Protein AF-A0A2P7BDW2-F1 (afdb_monomer)

Solvent-accessible surface area (backbone atoms only — not comparable to full-atom values): 8119 Å² total; per-residue (Å²): 128,83,55,56,61,73,66,42,66,75,70,77,55,54,70,61,53,41,59,74,66,73,39,59,73,85,74,79,75,48,74,72,59,33,58,76,64,38,76,65,38,45,54,52,50,53,62,48,48,64,44,47,49,55,44,55,48,65,69,78,62,46,68,44,43,29,67,32,71,39,86,44,36,52,42,46,74,45,54,26,45,82,62,56,42,36,45,80,38,66,71,69,63,88,49,58,48,62,41,38,76,68,26,40,32,39,35,46,40,48,82,95,59,48,46,78,37,59,62,31,34,46,34,39,31,27,68,80,68,53,73,30,61,44,78,66,42,54,37,38,27,38,73,113

Radius of gyration: 21.06 Å; Cα contacts (8 Å, |Δi|>4): 284; chains: 1; bounding box: 48×26×61 Å

Secondary structure (DSSP, 8-state):
-PPBHHHHHTTT--HHHHHHTT-B--S---HHHHHTT-HHHHHHHHHHHHHHS-EEE-----EEETTSEEEEEE-EEESSSS--EEEEES---TTEEE-TTT-EEEEE--TT--EEEEEEEEEEE-TT--EEEPPPEEEEEE--

Sequence (144 aa):
MPQSNTVLKNVGGSISDLIKQGGDVAGSLSNAQLANYGPGAASDYIKQNGGRTLTISGTPITTGTESAAYTGFTATATGGVGTKVYALVGTWPAAITINTETGAVSGTFGAAVSGVYTGLSVKATDANGNVTQLASFTLTVADA

Mean predicted aligned error: 10.73 Å

Structure (mmCIF, N/CA/C/O backbone):
data_AF-A0A2P7BDW2-F1
#
_entry.id   AF-A0A2P7BDW2-F1
#
loop_
_atom_site.group_PDB
_atom_site.id
_atom_site.type_symbol
_atom_site.label_atom_id
_atom_site.label_alt_id
_atom_site.label_comp_id
_atom_site.label_asym_id
_atom_site.label_entity_id
_atom_site.label_seq_id
_atom_site.pdbx_PDB_ins_code
_atom_site.Cartn_x
_atom_site.Cartn_y
_atom_site.Cartn_z
_atom_site.occupancy
_atom_site.B_iso_or_equiv
_atom_site.auth_seq_id
_atom_site.auth_comp_id
_atom_site.auth_asym_id
_atom_site.auth_atom_id
_atom_site.pdbx_PDB_model_num
ATOM 1 N N . MET A 1 1 ? 10.224 10.961 -23.103 1.00 34.25 1 MET A N 1
ATOM 2 C CA . MET A 1 1 ? 9.406 9.774 -23.438 1.00 34.25 1 MET A CA 1
ATOM 3 C C . MET A 1 1 ? 10.335 8.569 -23.473 1.00 34.25 1 MET A C 1
ATOM 5 O O . MET A 1 1 ? 11.406 8.719 -24.057 1.00 34.25 1 MET A O 1
ATOM 9 N N . PRO A 1 2 ? 10.000 7.428 -22.849 1.00 45.38 2 PRO A N 1
ATOM 10 C CA . PRO A 1 2 ? 10.762 6.197 -23.053 1.00 45.38 2 PRO A CA 1
ATOM 11 C C . PRO A 1 2 ? 10.729 5.837 -24.546 1.00 45.38 2 PRO A C 1
ATOM 13 O O . PRO A 1 2 ? 9.667 5.836 -25.167 1.00 45.38 2 PRO A O 1
ATOM 16 N N . GLN A 1 3 ? 11.896 5.611 -25.148 1.00 45.47 3 GLN A N 1
ATOM 17 C CA . GLN A 1 3 ? 12.001 5.233 -26.559 1.00 45.47 3 GLN A CA 1
ATOM 18 C C . GLN A 1 3 ? 11.655 3.746 -26.706 1.00 45.47 3 GLN A C 1
ATOM 20 O O . GLN A 1 3 ? 12.203 2.910 -25.986 1.00 45.47 3 GLN A O 1
ATOM 25 N N . SER A 1 4 ? 10.752 3.410 -27.631 1.00 49.94 4 SER A N 1
ATOM 26 C CA . SER A 1 4 ? 10.401 2.014 -27.917 1.00 49.94 4 SER A CA 1
ATOM 27 C C . SER A 1 4 ? 11.559 1.304 -28.621 1.00 49.94 4 SER A C 1
ATOM 29 O O . SER A 1 4 ? 12.129 1.826 -29.581 1.00 49.94 4 SER A O 1
ATOM 31 N N . ASN A 1 5 ? 11.862 0.076 -28.191 1.00 50.44 5 ASN A N 1
ATOM 32 C CA . ASN A 1 5 ? 12.896 -0.784 -28.778 1.00 50.44 5 ASN A CA 1
ATOM 33 C C . ASN A 1 5 ? 12.730 -0.957 -30.307 1.00 50.44 5 ASN A C 1
ATOM 35 O O . ASN A 1 5 ? 13.705 -1.127 -31.035 1.00 50.44 5 ASN A O 1
ATOM 39 N N . THR A 1 6 ? 11.498 -0.862 -30.820 1.00 50.97 6 THR A N 1
ATOM 40 C CA . THR A 1 6 ? 11.192 -0.939 -32.259 1.00 50.97 6 THR A CA 1
ATOM 41 C C . THR A 1 6 ? 11.739 0.251 -33.049 1.00 50.97 6 THR A C 1
ATOM 43 O O . THR A 1 6 ? 12.222 0.069 -34.163 1.00 50.97 6 THR A O 1
ATOM 46 N N . VAL A 1 7 ? 11.718 1.457 -32.475 1.00 48.72 7 VAL A N 1
ATOM 47 C CA . VAL A 1 7 ? 12.221 2.673 -33.137 1.00 48.72 7 VAL A CA 1
ATOM 48 C C . VAL A 1 7 ? 13.743 2.609 -33.273 1.00 48.72 7 VAL A C 1
ATOM 50 O O . VAL A 1 7 ? 14.280 3.004 -34.299 1.00 48.72 7 VAL A O 1
ATOM 53 N N . LEU A 1 8 ? 14.437 2.029 -32.291 1.00 49.25 8 LEU A N 1
ATOM 54 C CA . LEU A 1 8 ? 15.901 2.014 -32.236 1.00 49.25 8 LEU A CA 1
ATOM 55 C C . LEU A 1 8 ? 16.553 0.936 -33.109 1.00 49.25 8 LEU A C 1
ATOM 57 O O . LEU A 1 8 ? 17.638 1.159 -33.644 1.00 49.25 8 LEU A O 1
ATOM 61 N N . LYS A 1 9 ? 15.860 -0.185 -33.341 1.00 49.78 9 LYS A N 1
ATOM 62 C CA . LYS A 1 9 ? 16.293 -1.222 -34.295 1.00 49.78 9 LYS A CA 1
ATOM 63 C C . LYS A 1 9 ? 16.388 -0.702 -35.737 1.00 49.78 9 LYS A C 1
ATOM 65 O O . LYS A 1 9 ? 17.199 -1.214 -36.500 1.00 49.78 9 LYS A O 1
ATOM 70 N N . ASN A 1 10 ? 15.603 0.320 -36.095 1.00 44.84 10 ASN A N 1
ATOM 71 C CA . ASN A 1 10 ? 15.573 0.893 -37.445 1.00 44.84 10 ASN A CA 1
ATOM 72 C C . ASN A 1 10 ? 16.610 2.003 -37.694 1.00 44.84 10 ASN A C 1
ATOM 74 O O . ASN A 1 10 ? 16.822 2.366 -38.846 1.00 44.84 10 ASN A O 1
ATOM 78 N N . VAL A 1 11 ? 17.267 2.533 -36.655 1.00 43.88 11 VAL A N 1
ATOM 79 C CA . VAL A 1 11 ? 18.295 3.593 -36.783 1.00 43.88 11 VAL A CA 1
ATOM 80 C C . VAL A 1 11 ? 19.733 3.075 -36.650 1.00 43.88 11 VAL A C 1
ATOM 82 O O . VAL A 1 11 ? 20.665 3.866 -36.564 1.00 43.88 11 VAL A O 1
ATOM 85 N N . GLY A 1 12 ? 19.947 1.755 -36.653 1.00 44.94 12 GLY A N 1
ATOM 86 C CA . GLY A 1 12 ? 21.295 1.165 -36.639 1.00 44.94 12 GLY A CA 1
ATOM 87 C C . GLY A 1 12 ? 22.064 1.319 -35.317 1.00 44.94 12 GLY A C 1
ATOM 88 O O . GLY A 1 12 ? 23.221 0.912 -35.241 1.00 44.94 12 GLY A O 1
ATOM 89 N N . GLY A 1 13 ? 21.440 1.869 -34.269 1.00 54.91 13 GLY A N 1
ATOM 90 C CA . GLY A 1 13 ? 22.004 1.904 -32.920 1.00 54.91 13 GLY A CA 1
ATOM 91 C C . GLY A 1 13 ? 21.978 0.513 -32.288 1.00 54.91 13 GLY A C 1
ATOM 92 O O . GLY A 1 13 ? 20.964 -0.186 -32.346 1.00 54.91 13 GLY A O 1
ATOM 93 N N . SER A 1 14 ? 23.088 0.090 -31.681 1.00 61.03 14 SER A N 1
ATOM 94 C 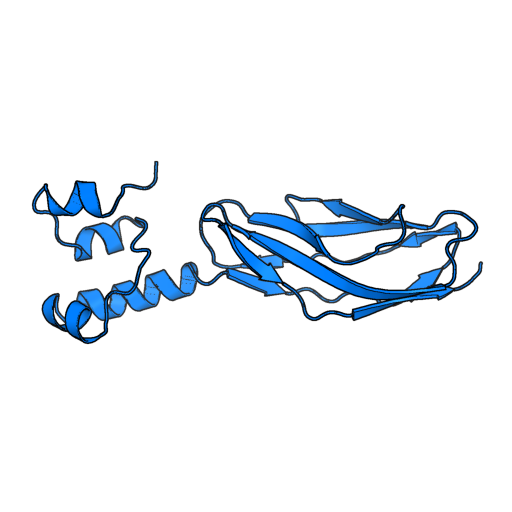CA . SER A 1 14 ? 23.134 -1.198 -30.985 1.00 61.03 14 SER A CA 1
ATOM 95 C C . SER A 1 14 ? 22.165 -1.190 -29.798 1.00 61.03 14 SER A C 1
ATOM 97 O O . SER A 1 14 ? 22.011 -0.179 -29.114 1.00 61.03 14 SER A O 1
ATOM 99 N N . ILE A 1 15 ? 21.553 -2.334 -29.478 1.00 54.22 15 ILE A N 1
ATOM 100 C CA . ILE A 1 15 ? 20.785 -2.519 -28.230 1.00 54.22 15 ILE A CA 1
ATOM 101 C C . ILE A 1 15 ? 21.656 -2.179 -27.004 1.00 54.22 15 ILE A C 1
ATOM 103 O O . ILE A 1 15 ? 21.151 -1.708 -25.986 1.00 54.22 15 ILE A O 1
ATOM 107 N N . SER A 1 16 ? 22.980 -2.310 -27.128 1.00 54.31 16 SER A N 1
ATOM 108 C CA . SER A 1 16 ? 23.954 -1.844 -26.140 1.00 54.31 16 SER A CA 1
ATOM 109 C C . SER A 1 16 ? 23.862 -0.340 -25.852 1.00 54.31 16 SER A C 1
ATOM 111 O O . SER A 1 16 ? 24.211 0.076 -24.753 1.00 54.31 16 SER A O 1
ATOM 113 N N . ASP A 1 17 ? 23.414 0.490 -26.793 1.00 60.66 17 ASP A N 1
ATOM 114 C CA . ASP A 1 17 ? 23.229 1.935 -26.590 1.00 60.66 17 ASP A CA 1
ATOM 115 C C . ASP A 1 17 ? 21.842 2.265 -26.043 1.00 60.66 17 ASP A C 1
ATOM 117 O O . ASP A 1 17 ? 21.690 3.246 -25.321 1.00 60.66 17 ASP A O 1
ATOM 121 N N . LEU A 1 18 ? 20.847 1.411 -26.290 1.00 56.34 18 LEU A N 1
ATOM 122 C CA . LEU A 1 18 ? 19.548 1.474 -25.616 1.00 56.34 18 LEU A CA 1
ATOM 123 C C . LEU A 1 18 ? 19.680 1.153 -24.120 1.00 56.34 18 LEU A C 1
ATOM 125 O O . LEU A 1 18 ? 19.074 1.811 -23.275 1.00 56.34 18 LEU A O 1
ATOM 129 N N . ILE A 1 19 ? 20.539 0.185 -23.804 1.00 55.66 19 ILE A N 1
ATOM 130 C CA . ILE A 1 19 ? 20.905 -0.175 -22.438 1.00 55.66 19 ILE A CA 1
ATOM 131 C C . ILE A 1 19 ? 21.628 0.987 -21.731 1.00 55.66 19 ILE A C 1
ATOM 133 O O . ILE A 1 19 ? 21.326 1.301 -20.585 1.00 55.66 19 ILE A O 1
ATOM 137 N N . LYS A 1 20 ? 22.540 1.691 -22.409 1.00 53.31 20 LYS A N 1
ATOM 138 C CA . LYS A 1 20 ? 23.218 2.863 -21.818 1.00 53.31 20 LYS A CA 1
ATOM 139 C C . LYS A 1 20 ? 22.310 4.091 -21.667 1.00 53.31 20 LYS A C 1
ATOM 141 O O . LYS A 1 20 ? 22.585 4.938 -20.825 1.00 53.31 20 LYS A O 1
ATOM 146 N N . GLN A 1 21 ? 21.242 4.192 -22.460 1.00 49.12 21 GLN A N 1
ATOM 147 C CA . GLN A 1 21 ? 20.307 5.327 -22.467 1.00 49.12 21 GLN A CA 1
ATOM 148 C C . GLN A 1 21 ? 19.044 5.103 -21.610 1.00 49.12 21 GLN A C 1
ATOM 150 O O . GLN A 1 21 ? 18.126 5.920 -21.652 1.00 49.12 21 GLN A O 1
ATOM 155 N N . GLY A 1 22 ? 18.977 4.014 -20.832 1.00 48.09 22 GLY A N 1
ATOM 156 C CA . GLY A 1 22 ? 17.884 3.755 -19.886 1.00 48.09 22 GLY A CA 1
ATOM 157 C C . GLY A 1 22 ? 16.530 3.449 -20.533 1.00 48.09 22 GLY A C 1
ATOM 158 O O . GLY A 1 22 ? 15.492 3.656 -19.903 1.00 48.09 22 GLY A O 1
ATOM 159 N N . GLY A 1 23 ? 16.504 2.999 -21.791 1.00 50.16 23 GLY A N 1
ATOM 160 C CA . GLY A 1 23 ? 15.237 2.694 -22.450 1.00 50.16 23 GLY A CA 1
ATOM 161 C C . GLY A 1 23 ? 14.642 1.350 -22.042 1.00 50.16 23 GLY A C 1
ATOM 162 O O . GLY A 1 23 ? 15.259 0.490 -21.406 1.00 50.16 23 GLY A O 1
ATOM 163 N N . ASP A 1 24 ? 13.370 1.191 -22.381 1.00 54.19 24 ASP A N 1
ATOM 164 C CA . ASP A 1 24 ? 12.572 0.053 -21.970 1.00 54.19 24 ASP A CA 1
ATOM 165 C C . ASP A 1 24 ? 12.888 -1.176 -22.838 1.00 54.19 24 ASP A C 1
ATOM 167 O O . ASP A 1 24 ? 12.379 -1.326 -23.947 1.00 54.19 24 ASP A O 1
ATOM 171 N N . VAL A 1 25 ? 13.768 -2.058 -22.352 1.00 58.16 25 VAL A N 1
ATOM 172 C CA . VAL A 1 25 ? 14.099 -3.328 -23.024 1.00 58.16 25 VAL A CA 1
ATOM 173 C C . VAL A 1 25 ? 13.080 -4.431 -22.682 1.00 58.16 25 VAL A C 1
ATOM 175 O O . VAL A 1 25 ? 13.416 -5.614 -22.758 1.00 58.16 25 VAL A O 1
ATOM 178 N N . ALA A 1 26 ? 11.863 -4.072 -22.242 1.00 51.88 26 ALA A N 1
ATOM 179 C CA . ALA A 1 26 ? 10.858 -5.024 -21.775 1.00 51.88 26 ALA A CA 1
ATOM 180 C C . ALA A 1 26 ? 10.597 -6.140 -22.799 1.00 51.88 26 ALA A C 1
ATOM 182 O O . ALA A 1 26 ? 10.228 -5.889 -23.947 1.00 51.88 26 ALA A O 1
ATOM 183 N N . GLY A 1 27 ? 10.776 -7.381 -22.334 1.00 49.94 27 GLY A N 1
ATOM 184 C CA . GLY A 1 27 ? 10.484 -8.608 -23.074 1.00 49.94 27 GLY A CA 1
ATOM 185 C C . GLY A 1 27 ? 11.724 -9.422 -23.447 1.00 49.94 27 GLY A C 1
ATOM 186 O O . GLY A 1 27 ? 12.121 -9.428 -24.604 1.00 49.94 27 GLY A O 1
ATOM 187 N N . SER A 1 28 ? 12.301 -10.120 -22.458 1.00 48.16 28 SER A N 1
ATOM 188 C CA . SER A 1 28 ? 13.147 -11.321 -22.599 1.00 48.16 28 SER A CA 1
ATOM 189 C C . SER A 1 28 ? 14.104 -11.337 -23.805 1.00 48.16 28 SER A C 1
ATOM 191 O O . SER A 1 28 ? 13.864 -12.003 -24.810 1.00 48.16 28 SER A O 1
ATOM 193 N N . LEU A 1 29 ? 15.254 -10.666 -23.688 1.00 53.78 29 LEU A N 1
ATOM 194 C CA . LEU A 1 29 ? 16.421 -11.172 -24.408 1.00 53.78 29 LEU A CA 1
ATOM 195 C C . LEU A 1 29 ? 16.868 -12.431 -23.665 1.00 53.78 29 LEU A C 1
ATOM 197 O O . LEU A 1 29 ? 17.296 -12.357 -22.514 1.00 53.78 29 LEU A O 1
ATOM 201 N N . SER A 1 30 ? 16.729 -13.590 -24.304 1.00 53.66 30 SER A N 1
ATOM 202 C CA . SER A 1 30 ? 17.300 -14.835 -23.787 1.00 53.66 30 SER A CA 1
ATOM 203 C C . SER A 1 30 ? 18.820 -14.693 -23.618 1.00 53.66 30 SER A C 1
ATOM 205 O O . SER A 1 30 ? 19.462 -13.917 -24.333 1.00 53.66 30 SER A O 1
ATOM 207 N N . ASN A 1 31 ? 19.432 -15.474 -22.721 1.00 53.31 31 ASN A N 1
ATOM 208 C CA . ASN A 1 31 ? 20.894 -15.505 -22.558 1.00 53.31 31 ASN A CA 1
ATOM 209 C C . ASN A 1 31 ? 21.632 -15.718 -23.897 1.00 53.31 31 ASN A C 1
ATOM 211 O O . ASN A 1 31 ? 22.703 -15.154 -24.102 1.00 53.31 31 ASN A O 1
ATOM 215 N N . ALA A 1 32 ? 21.030 -16.474 -24.824 1.00 54.62 32 ALA A N 1
ATOM 216 C CA . ALA A 1 32 ? 21.547 -16.694 -26.173 1.00 54.62 32 ALA A CA 1
ATOM 217 C C . ALA A 1 32 ? 21.534 -15.419 -27.035 1.00 54.62 32 ALA A C 1
ATOM 219 O O . ALA A 1 32 ? 22.479 -15.159 -27.773 1.00 54.62 32 ALA A O 1
ATOM 220 N N . GLN A 1 33 ? 20.497 -14.587 -26.914 1.00 57.41 33 GLN A N 1
ATOM 221 C CA . GLN A 1 33 ? 20.441 -13.298 -27.605 1.00 57.41 33 GLN A CA 1
ATOM 222 C C . GLN A 1 33 ? 21.436 -12.300 -27.004 1.00 57.41 33 GLN A C 1
ATOM 224 O O . GLN A 1 33 ? 22.079 -11.585 -27.761 1.00 57.41 33 GLN A O 1
ATOM 229 N N . LEU A 1 34 ? 21.635 -12.292 -25.680 1.00 57.00 34 LEU A N 1
ATOM 230 C CA . LEU A 1 34 ? 22.640 -11.446 -25.015 1.00 57.00 34 LEU A CA 1
ATOM 231 C C . LEU A 1 34 ? 24.082 -11.823 -25.397 1.00 57.00 34 LEU A C 1
ATOM 233 O O . LEU A 1 34 ? 24.918 -10.935 -25.556 1.00 57.00 34 LEU A O 1
ATOM 237 N N . ALA A 1 35 ? 24.367 -13.116 -25.593 1.00 57.91 35 ALA A N 1
ATOM 238 C CA . ALA A 1 35 ? 25.687 -13.603 -26.000 1.00 57.91 35 ALA A CA 1
ATOM 239 C C . ALA A 1 35 ? 26.121 -13.076 -27.382 1.00 57.91 35 ALA A C 1
ATOM 241 O O . ALA A 1 35 ? 27.302 -12.803 -27.593 1.00 57.91 35 ALA A O 1
ATOM 242 N N . ASN A 1 36 ? 25.165 -12.847 -28.288 1.00 58.59 36 ASN A N 1
ATOM 243 C CA . ASN A 1 36 ? 25.426 -12.311 -29.628 1.00 58.59 36 ASN A CA 1
ATOM 244 C C . ASN A 1 36 ? 25.798 -10.814 -29.633 1.00 58.59 36 ASN A C 1
ATOM 246 O O . ASN A 1 36 ? 26.310 -10.324 -30.636 1.00 58.59 36 ASN A O 1
ATOM 250 N N . TYR A 1 37 ? 25.572 -10.087 -28.530 1.00 56.62 37 TYR A N 1
ATOM 251 C CA . TYR A 1 37 ? 25.908 -8.659 -28.392 1.00 56.62 37 TYR A CA 1
ATOM 252 C C . TYR A 1 37 ? 27.216 -8.409 -27.616 1.00 56.62 37 TYR A C 1
A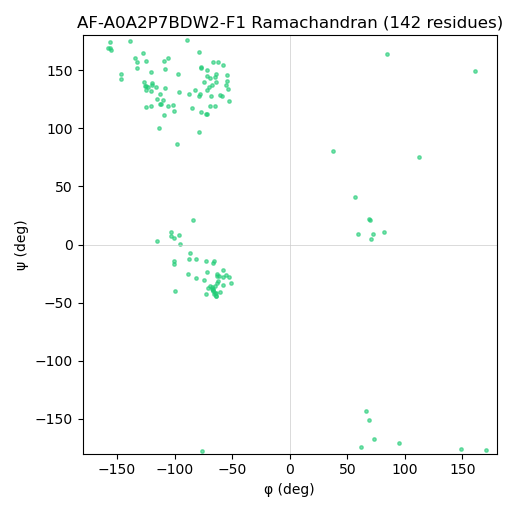TOM 254 O O . TYR A 1 37 ? 27.585 -7.259 -27.366 1.00 56.62 37 TYR A O 1
ATOM 262 N N . GLY A 1 38 ? 27.935 -9.479 -27.263 1.00 62.59 38 GLY A N 1
ATOM 263 C CA . GLY A 1 38 ? 29.211 -9.430 -26.554 1.00 62.59 38 GLY A CA 1
ATOM 264 C C . GLY A 1 38 ? 29.080 -9.321 -25.024 1.00 62.59 38 GLY A C 1
ATOM 265 O O . GLY A 1 38 ? 28.022 -8.983 -24.488 1.00 62.59 38 GLY A O 1
ATOM 266 N N . PRO A 1 39 ? 30.169 -9.593 -24.282 1.00 59.50 39 PRO A N 1
ATOM 267 C CA . PRO A 1 39 ? 30.145 -9.734 -22.821 1.00 59.50 39 PRO A CA 1
ATOM 268 C C . PRO A 1 39 ? 29.734 -8.455 -22.066 1.00 59.50 39 PRO A C 1
ATOM 270 O O . PRO A 1 39 ? 29.155 -8.543 -20.983 1.00 59.50 39 PRO A O 1
ATOM 273 N N . GLY A 1 40 ? 29.971 -7.268 -22.640 1.00 61.06 40 GLY A N 1
ATOM 274 C CA . GLY A 1 40 ? 29.558 -5.989 -22.047 1.00 61.06 40 GLY A CA 1
ATOM 275 C C . GLY A 1 40 ? 28.038 -5.799 -22.017 1.00 61.06 40 GLY A C 1
ATOM 276 O O . GLY A 1 40 ? 27.494 -5.349 -21.011 1.00 61.06 40 GLY A O 1
ATOM 277 N N . ALA A 1 41 ? 27.333 -6.232 -23.068 1.00 61.81 41 ALA A N 1
ATOM 278 C CA . ALA A 1 41 ? 25.882 -6.080 -23.174 1.00 61.81 41 ALA A CA 1
ATOM 279 C C . ALA A 1 41 ? 25.129 -6.916 -22.127 1.00 61.81 41 ALA A C 1
ATOM 281 O O . ALA A 1 41 ? 24.170 -6.438 -21.526 1.00 61.81 41 ALA A O 1
ATOM 282 N N . ALA A 1 42 ? 25.590 -8.142 -21.857 1.00 57.62 42 ALA A N 1
ATOM 283 C CA . ALA A 1 42 ? 25.017 -8.989 -20.812 1.00 57.62 42 ALA A CA 1
ATOM 284 C C . ALA A 1 42 ? 25.219 -8.386 -19.410 1.00 57.62 42 ALA A C 1
ATOM 286 O O . ALA A 1 42 ? 24.296 -8.375 -18.595 1.00 57.62 42 ALA A O 1
ATOM 287 N N . SER A 1 43 ? 26.408 -7.838 -19.142 1.00 61.03 43 SER A N 1
ATOM 288 C CA . SER A 1 43 ? 26.731 -7.203 -17.860 1.00 61.03 43 SER A CA 1
ATOM 289 C C . SER A 1 43 ? 25.894 -5.942 -17.619 1.00 61.03 43 SER A C 1
ATOM 291 O O . SER A 1 43 ? 25.352 -5.749 -16.530 1.00 61.03 43 SER A O 1
ATOM 293 N N . ASP A 1 44 ? 25.724 -5.106 -18.642 1.00 64.56 44 ASP A N 1
ATOM 294 C CA . ASP A 1 44 ? 24.951 -3.867 -18.532 1.00 64.56 44 ASP A CA 1
ATOM 295 C C . ASP A 1 44 ? 23.435 -4.122 -18.486 1.00 64.56 44 ASP A C 1
ATOM 297 O O . ASP A 1 44 ? 22.701 -3.408 -17.800 1.00 64.56 44 ASP A O 1
ATOM 301 N N . TYR A 1 45 ? 22.955 -5.186 -19.137 1.00 58.97 45 TYR A N 1
ATOM 302 C CA . TYR A 1 45 ? 21.568 -5.643 -19.019 1.00 58.97 45 TYR A CA 1
ATOM 303 C C . TYR A 1 45 ? 21.230 -6.103 -17.592 1.00 58.97 45 TYR A C 1
ATOM 305 O O . TYR A 1 45 ? 20.196 -5.714 -17.049 1.00 58.97 45 TYR A O 1
ATOM 313 N N . ILE A 1 46 ? 22.116 -6.870 -16.948 1.00 62.47 46 ILE A N 1
ATOM 314 C CA . ILE A 1 46 ? 21.927 -7.323 -15.559 1.00 62.47 46 ILE A CA 1
ATOM 315 C C . ILE A 1 46 ? 21.917 -6.133 -14.589 1.00 62.47 46 ILE A C 1
ATOM 317 O O . ILE A 1 46 ? 21.037 -6.049 -13.731 1.00 62.47 46 ILE A O 1
ATOM 321 N N . LYS A 1 47 ? 22.843 -5.178 -14.757 1.00 62.38 47 LYS A N 1
ATOM 322 C CA . LYS A 1 47 ? 22.902 -3.954 -13.936 1.00 62.38 47 LYS A CA 1
ATOM 323 C C . LYS A 1 47 ? 21.627 -3.118 -14.051 1.00 62.38 47 LYS A C 1
ATOM 325 O O . LYS A 1 47 ? 21.132 -2.620 -13.045 1.00 62.38 47 LYS A O 1
ATOM 330 N N . GLN A 1 48 ? 21.071 -2.994 -15.255 1.00 60.59 48 GLN A N 1
ATOM 331 C CA . GLN A 1 48 ? 19.815 -2.274 -15.452 1.00 60.59 48 GLN A CA 1
ATOM 332 C C . GLN A 1 48 ? 18.597 -3.028 -14.928 1.00 60.59 48 GLN A C 1
ATOM 334 O O . GLN A 1 48 ? 17.739 -2.416 -14.301 1.00 60.59 48 GLN A O 1
ATOM 339 N N . ASN A 1 49 ? 18.499 -4.341 -15.149 1.00 59.56 49 ASN A N 1
ATOM 340 C CA . ASN A 1 49 ? 17.370 -5.122 -14.644 1.00 59.56 49 ASN A CA 1
ATOM 341 C C . ASN A 1 49 ? 17.302 -5.130 -13.115 1.00 59.56 49 ASN A C 1
ATOM 343 O O . ASN A 1 49 ? 16.202 -5.075 -12.572 1.00 59.56 49 ASN A O 1
ATOM 347 N N . GLY A 1 50 ? 18.443 -5.095 -12.419 1.00 56.94 50 GLY A N 1
ATOM 348 C CA . GLY A 1 50 ? 18.473 -4.932 -10.962 1.00 56.94 50 GLY A CA 1
ATOM 349 C C . GLY A 1 50 ? 17.785 -3.649 -10.473 1.00 56.94 50 GLY A C 1
ATOM 350 O O . GLY A 1 50 ? 17.115 -3.673 -9.447 1.00 56.94 50 GLY A O 1
ATOM 351 N N . GLY A 1 51 ? 17.875 -2.552 -11.236 1.00 61.50 51 GLY A N 1
ATOM 352 C CA . GLY A 1 51 ? 17.160 -1.299 -10.956 1.00 61.50 51 GLY A CA 1
ATOM 353 C C . GLY A 1 51 ? 15.702 -1.280 -11.426 1.00 61.50 51 GLY A C 1
ATOM 354 O O . GLY A 1 51 ? 14.954 -0.394 -11.031 1.00 61.50 51 GLY A O 1
ATOM 355 N N . ARG A 1 52 ? 15.290 -2.247 -12.254 1.00 69.62 52 ARG A N 1
ATOM 356 C CA . ARG A 1 52 ? 13.941 -2.344 -12.838 1.00 69.62 52 ARG A CA 1
ATOM 357 C C . ARG A 1 52 ? 13.047 -3.340 -12.111 1.00 69.62 52 ARG A C 1
ATOM 359 O O . ARG A 1 52 ? 11.833 -3.280 -12.273 1.00 69.62 52 ARG A O 1
ATOM 366 N N . THR A 1 53 ? 13.615 -4.234 -11.305 1.00 81.50 53 THR A N 1
ATOM 367 C CA . THR A 1 53 ? 12.832 -5.072 -10.395 1.00 81.50 53 THR A CA 1
ATOM 368 C C . THR A 1 53 ? 12.165 -4.179 -9.361 1.00 81.50 53 THR A C 1
ATOM 370 O O . THR A 1 53 ? 12.842 -3.475 -8.617 1.00 81.50 53 THR A O 1
ATOM 373 N N . LEU A 1 54 ? 10.835 -4.188 -9.330 1.00 87.19 54 LEU A N 1
ATOM 374 C CA . LEU A 1 54 ? 10.067 -3.446 -8.343 1.00 87.19 54 LEU A CA 1
ATOM 375 C C . LEU A 1 54 ? 9.934 -4.283 -7.067 1.00 87.19 54 LEU A C 1
ATOM 377 O O . LEU A 1 54 ? 9.323 -5.355 -7.068 1.00 87.19 54 LEU A O 1
ATOM 381 N N . THR A 1 55 ? 10.481 -3.780 -5.968 1.00 93.12 55 THR A N 1
ATOM 382 C CA . THR A 1 55 ? 10.361 -4.398 -4.642 1.00 93.12 55 THR A CA 1
ATOM 383 C C . THR A 1 55 ? 9.696 -3.441 -3.671 1.00 93.12 55 THR A C 1
ATOM 385 O O . THR A 1 55 ? 9.864 -2.232 -3.792 1.00 93.12 55 THR A O 1
ATOM 388 N N . ILE A 1 56 ? 8.953 -3.970 -2.702 1.00 96.62 56 ILE A N 1
ATOM 389 C CA . ILE A 1 56 ? 8.320 -3.183 -1.641 1.00 96.62 56 ILE A CA 1
ATOM 390 C C . ILE A 1 56 ? 8.696 -3.741 -0.277 1.00 96.62 56 ILE A C 1
ATOM 392 O O . ILE A 1 56 ? 8.756 -4.955 -0.081 1.00 96.62 56 ILE A O 1
ATOM 396 N N . SER A 1 57 ? 8.952 -2.842 0.663 1.00 97.00 57 SER A N 1
ATOM 397 C CA . SER A 1 57 ? 9.221 -3.153 2.062 1.00 97.00 57 SER A CA 1
ATOM 398 C C . SER A 1 57 ? 8.432 -2.221 2.977 1.00 97.00 57 SER A C 1
ATOM 400 O O . SER A 1 57 ? 7.931 -1.176 2.564 1.00 97.00 57 SER A O 1
ATOM 402 N N . GLY A 1 58 ? 8.263 -2.634 4.225 1.00 96.00 58 GLY A N 1
ATOM 403 C CA . GLY A 1 58 ? 7.496 -1.910 5.227 1.00 96.00 58 GLY A CA 1
ATOM 404 C C . GLY A 1 58 ? 7.125 -2.853 6.360 1.00 96.00 58 GLY A C 1
ATOM 405 O O . GLY A 1 58 ? 6.959 -4.052 6.134 1.00 96.00 58 GLY A O 1
ATOM 406 N N . THR A 1 59 ? 7.004 -2.310 7.566 1.00 96.56 59 THR A N 1
ATOM 407 C CA . THR A 1 59 ? 6.627 -3.073 8.758 1.00 96.56 59 THR A CA 1
ATOM 408 C C . THR A 1 59 ? 5.266 -2.582 9.229 1.00 96.56 59 THR A C 1
ATOM 410 O O . THR A 1 59 ? 5.200 -1.515 9.841 1.00 96.56 59 THR A O 1
ATOM 413 N N . PRO A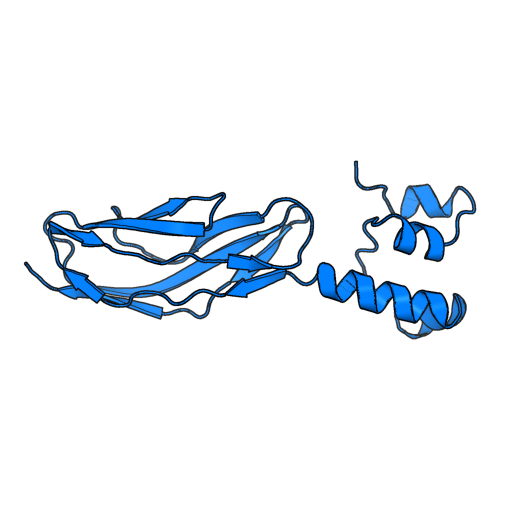 1 60 ? 4.178 -3.307 8.924 1.00 95.38 60 PRO A N 1
ATOM 414 C CA . PRO A 1 60 ? 2.849 -2.916 9.357 1.00 95.38 60 PRO A CA 1
ATOM 415 C C . PRO A 1 60 ? 2.714 -2.937 10.875 1.00 95.38 60 PRO A C 1
ATOM 417 O O . PRO A 1 60 ? 3.184 -3.865 11.535 1.00 95.38 60 PRO A O 1
ATOM 420 N N . ILE A 1 61 ? 2.014 -1.945 11.419 1.00 94.94 61 ILE A N 1
ATOM 421 C CA . ILE A 1 61 ? 1.505 -2.018 12.786 1.00 94.94 61 ILE A CA 1
ATOM 422 C C . ILE A 1 61 ? 0.243 -2.884 12.759 1.00 94.94 61 ILE A C 1
ATOM 424 O O . ILE A 1 61 ? -0.653 -2.699 11.943 1.00 94.94 61 ILE A O 1
ATOM 428 N N . THR A 1 62 ? 0.188 -3.889 13.621 1.00 95.94 62 THR A N 1
ATOM 429 C CA . THR A 1 62 ? -0.881 -4.901 13.605 1.00 95.94 62 THR A CA 1
ATOM 430 C C . THR A 1 62 ? -1.915 -4.682 14.700 1.00 95.94 62 THR A C 1
ATOM 432 O O . THR A 1 62 ? -2.809 -5.508 14.881 1.00 95.94 62 THR A O 1
ATOM 435 N N . THR A 1 63 ? -1.822 -3.567 15.423 1.00 94.50 63 THR A N 1
ATOM 436 C CA . THR A 1 63 ? -2.715 -3.222 16.526 1.00 94.50 63 THR A CA 1
ATOM 437 C C . THR A 1 63 ? -3.213 -1.783 16.431 1.00 94.50 63 THR A C 1
ATOM 439 O O . THR A 1 63 ? -2.551 -0.899 15.886 1.00 94.50 63 THR A O 1
ATOM 442 N N . GLY A 1 64 ? -4.400 -1.551 16.976 1.00 94.06 64 GLY A N 1
ATOM 443 C CA . GLY A 1 64 ? -5.016 -0.239 17.100 1.00 94.06 64 GLY A CA 1
ATOM 444 C C . GLY A 1 64 ? -6.030 -0.213 18.236 1.00 94.06 64 GLY A C 1
ATOM 445 O O . GLY A 1 64 ? -6.400 -1.263 18.761 1.00 94.06 64 GLY A O 1
ATOM 446 N N . THR A 1 65 ? -6.491 0.982 18.585 1.00 94.19 65 THR A N 1
ATOM 447 C CA . THR A 1 65 ? -7.549 1.199 19.578 1.00 94.19 65 THR A CA 1
ATOM 448 C C . THR A 1 65 ? -8.658 2.011 18.929 1.00 94.19 65 THR A C 1
ATOM 450 O O . THR A 1 65 ? -8.384 2.959 18.188 1.00 94.19 65 THR A O 1
ATOM 453 N N . GLU A 1 66 ? -9.904 1.625 19.171 1.00 93.44 66 GLU A N 1
ATOM 454 C CA . GLU A 1 66 ? -11.081 2.352 18.717 1.00 93.44 66 GLU A CA 1
ATOM 455 C C . GLU A 1 66 ? -11.031 3.820 19.171 1.00 93.44 66 GLU A C 1
ATOM 457 O O . GLU A 1 66 ? -10.488 4.145 20.225 1.00 93.44 66 GLU A O 1
ATOM 462 N N . SER A 1 67 ? -11.556 4.735 18.350 1.00 91.75 67 SER A N 1
ATOM 463 C CA . SER A 1 67 ? -11.531 6.184 18.617 1.00 91.75 67 SER A CA 1
ATOM 464 C C . SER A 1 67 ? -10.130 6.810 18.773 1.00 91.75 67 SER A C 1
ATOM 466 O O . SER A 1 67 ? -10.021 7.987 19.123 1.00 91.75 67 SER A O 1
ATOM 468 N N . ALA A 1 68 ? -9.052 6.070 18.481 1.00 93.06 68 ALA A N 1
ATOM 469 C CA . ALA A 1 68 ? -7.677 6.556 18.534 1.00 93.06 68 ALA A CA 1
ATOM 470 C C . ALA A 1 68 ? -7.051 6.706 17.138 1.00 93.06 68 ALA A C 1
ATOM 472 O O . ALA A 1 68 ? -7.454 6.077 16.152 1.00 93.06 68 ALA A O 1
ATOM 473 N N . ALA A 1 69 ? -6.018 7.547 17.056 1.00 93.88 69 ALA A N 1
ATOM 474 C CA . ALA A 1 69 ? -5.208 7.675 15.854 1.00 93.88 69 ALA A CA 1
ATOM 475 C C . ALA A 1 69 ? -4.391 6.397 15.628 1.00 93.88 69 ALA A C 1
ATOM 477 O O . ALA A 1 69 ? -3.655 5.943 16.507 1.00 93.88 69 ALA A O 1
ATOM 478 N N . TYR A 1 70 ? -4.486 5.840 14.426 1.00 94.31 70 TYR A N 1
ATOM 479 C CA . TYR A 1 70 ? -3.617 4.766 13.987 1.00 94.31 70 TYR A CA 1
ATOM 480 C C . TYR A 1 70 ? -2.253 5.351 13.617 1.00 94.31 70 TYR A C 1
ATOM 482 O O . TYR A 1 70 ? -2.128 6.109 12.652 1.00 94.31 70 TYR A O 1
ATOM 490 N N . THR A 1 71 ? -1.227 4.989 14.388 1.00 88.38 71 THR A N 1
ATOM 491 C CA . THR A 1 71 ? 0.156 5.456 14.197 1.00 88.38 71 THR A CA 1
ATOM 492 C C . THR A 1 71 ? 0.752 5.013 12.865 1.00 88.38 71 THR A C 1
ATOM 494 O O . THR A 1 71 ? 1.608 5.711 12.324 1.00 88.38 71 THR A O 1
ATOM 497 N N . GLY A 1 72 ? 0.246 3.916 12.297 1.00 90.50 72 GLY A N 1
ATOM 498 C CA . GLY A 1 72 ? 0.501 3.576 10.908 1.00 90.50 72 GLY A CA 1
ATOM 499 C C . GLY A 1 72 ? 1.904 3.070 10.610 1.00 90.50 72 GLY A C 1
ATOM 500 O O . GLY A 1 72 ? 2.678 2.708 11.489 1.00 90.50 72 GLY A O 1
ATOM 501 N N . PHE A 1 73 ? 2.225 3.003 9.325 1.00 97.06 73 PHE A N 1
ATOM 502 C CA . PHE A 1 73 ? 3.559 2.661 8.840 1.00 97.06 73 PHE A CA 1
ATOM 503 C C . PHE A 1 73 ? 3.760 3.238 7.443 1.00 97.06 73 PHE A C 1
ATOM 505 O O . PHE A 1 73 ? 2.804 3.642 6.783 1.00 97.06 73 PHE A O 1
ATOM 512 N N . THR A 1 74 ? 4.999 3.231 6.966 1.00 97.75 74 THR A N 1
ATOM 513 C CA . THR A 1 74 ? 5.317 3.668 5.606 1.00 97.75 74 THR A CA 1
ATOM 514 C C . THR A 1 74 ? 5.772 2.477 4.782 1.00 97.75 74 THR A C 1
ATOM 516 O O . THR A 1 74 ? 6.755 1.815 5.123 1.00 97.75 74 THR A O 1
ATOM 519 N N . ALA A 1 75 ? 5.064 2.204 3.689 1.00 97.38 75 ALA A N 1
ATOM 520 C CA . ALA A 1 75 ? 5.521 1.275 2.668 1.00 97.38 75 ALA A CA 1
ATOM 521 C C . ALA A 1 75 ? 6.496 1.991 1.725 1.00 97.38 75 ALA A C 1
ATOM 523 O O . ALA A 1 75 ? 6.225 3.094 1.263 1.00 97.38 75 ALA A O 1
ATOM 524 N N . THR A 1 76 ? 7.629 1.362 1.427 1.00 96.81 76 THR A N 1
ATOM 525 C CA . THR A 1 76 ? 8.665 1.914 0.550 1.00 96.81 76 THR A CA 1
ATOM 526 C C . THR A 1 76 ? 8.889 0.982 -0.628 1.00 96.81 76 THR A C 1
ATOM 528 O O . THR A 1 76 ? 9.279 -0.171 -0.454 1.00 96.81 76 THR A O 1
ATOM 531 N N . ALA A 1 77 ? 8.652 1.490 -1.833 1.00 94.62 77 ALA A N 1
ATOM 532 C CA . ALA A 1 77 ? 8.954 0.809 -3.079 1.00 94.62 77 ALA A CA 1
ATOM 533 C C . ALA A 1 77 ? 10.315 1.258 -3.627 1.00 94.62 77 ALA A C 1
ATOM 535 O O . ALA A 1 77 ? 10.598 2.452 -3.745 1.00 94.62 77 ALA A O 1
ATOM 536 N N . THR A 1 78 ? 11.150 0.293 -3.995 1.00 90.62 78 THR A N 1
ATOM 537 C CA . THR A 1 78 ? 12.484 0.497 -4.567 1.00 90.62 78 THR A CA 1
ATOM 538 C C . THR A 1 78 ? 12.617 -0.227 -5.904 1.00 90.62 78 THR A C 1
ATOM 540 O O . THR A 1 78 ? 11.855 -1.144 -6.216 1.00 90.62 78 THR A O 1
ATOM 543 N N . GLY A 1 79 ? 13.567 0.233 -6.721 1.00 86.69 79 GLY A N 1
ATOM 544 C CA . GLY A 1 79 ? 13.690 -0.198 -8.111 1.00 86.69 79 GLY A CA 1
ATOM 545 C C . GLY A 1 79 ? 12.499 0.259 -8.958 1.00 86.69 79 GLY A C 1
ATOM 546 O O . GLY A 1 79 ? 11.980 1.368 -8.763 1.00 86.69 79 GLY A O 1
ATOM 547 N N . GLY A 1 80 ? 12.075 -0.593 -9.892 1.00 83.31 80 GLY A N 1
ATOM 548 C CA . GLY A 1 80 ? 11.029 -0.284 -10.867 1.00 83.31 80 GLY A CA 1
ATOM 549 C C . GLY A 1 80 ? 11.374 0.881 -11.800 1.00 83.31 80 GLY A C 1
ATOM 550 O O . GLY A 1 80 ? 12.475 1.435 -11.790 1.00 83.31 80 GLY A O 1
ATOM 551 N N . VAL A 1 81 ? 10.406 1.276 -12.621 1.00 79.75 81 VAL A N 1
ATOM 552 C CA . VAL A 1 81 ? 10.560 2.369 -13.589 1.00 79.75 81 VAL A CA 1
ATOM 553 C C . VAL A 1 81 ? 9.680 3.559 -13.209 1.00 79.75 81 VAL A C 1
ATOM 555 O O . VAL A 1 81 ? 8.480 3.426 -12.993 1.00 79.75 81 VAL A O 1
ATOM 558 N N . GLY A 1 82 ? 10.272 4.754 -13.171 1.00 84.19 82 GLY A N 1
ATOM 559 C CA . GLY A 1 82 ? 9.536 6.005 -12.982 1.00 84.19 82 GLY A CA 1
ATOM 560 C C . GLY A 1 82 ? 8.917 6.180 -11.590 1.00 84.19 82 GLY A C 1
ATOM 561 O O . GLY A 1 82 ? 9.466 5.723 -10.579 1.00 84.19 82 GLY A O 1
ATOM 562 N N . THR A 1 83 ? 7.804 6.917 -11.552 1.00 89.56 83 THR A N 1
ATOM 563 C CA . THR A 1 83 ? 7.018 7.201 -10.343 1.00 89.56 83 THR A CA 1
ATOM 564 C C . THR A 1 83 ? 6.318 5.942 -9.846 1.00 89.56 83 THR A C 1
ATOM 566 O O . THR A 1 83 ? 5.863 5.124 -10.643 1.00 89.56 83 THR A O 1
ATOM 569 N N . LYS A 1 84 ? 6.226 5.796 -8.522 1.00 94.00 84 LYS A N 1
ATOM 570 C CA . LYS A 1 84 ? 5.569 4.671 -7.860 1.00 94.00 84 LYS A CA 1
ATOM 571 C C . LYS A 1 84 ? 4.277 5.159 -7.235 1.00 94.00 84 LYS A C 1
ATOM 573 O O . LYS A 1 84 ? 4.272 6.200 -6.585 1.00 94.00 84 LYS A O 1
ATOM 578 N N . VAL A 1 85 ? 3.213 4.396 -7.437 1.00 97.50 85 VAL A N 1
ATOM 579 C CA . VAL A 1 85 ? 1.889 4.669 -6.887 1.00 97.50 85 VAL A CA 1
ATOM 580 C C . VAL A 1 85 ? 1.529 3.561 -5.912 1.00 97.50 85 VAL A C 1
ATOM 582 O O . VAL A 1 85 ? 1.562 2.380 -6.268 1.00 97.50 85 VAL A O 1
ATOM 585 N N . TYR A 1 86 ? 1.186 3.940 -4.687 1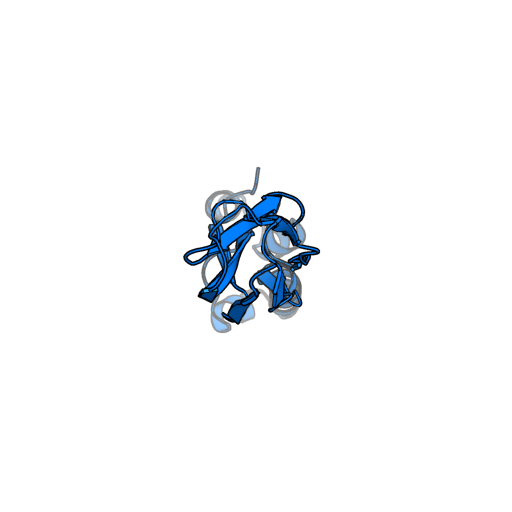.00 98.19 86 TYR A N 1
ATOM 586 C CA . TYR A 1 86 ? 0.807 3.009 -3.629 1.00 98.19 86 TYR A CA 1
ATOM 587 C C . TYR A 1 86 ? -0.709 2.874 -3.512 1.00 98.19 86 TYR A C 1
ATOM 589 O O . TYR A 1 86 ? -1.447 3.836 -3.716 1.00 98.19 86 TYR A O 1
ATOM 597 N N . ALA A 1 87 ? -1.176 1.681 -3.149 1.00 98.12 87 ALA A N 1
ATOM 598 C CA . ALA A 1 87 ? -2.586 1.416 -2.894 1.00 98.12 87 ALA A CA 1
ATOM 599 C C . ALA A 1 87 ? -2.765 0.369 -1.789 1.00 98.12 87 ALA A C 1
ATOM 601 O O . ALA A 1 87 ? -1.980 -0.577 -1.674 1.00 98.12 87 ALA A O 1
ATOM 602 N N . LEU A 1 88 ? -3.833 0.521 -1.007 1.00 97.81 88 LEU A N 1
ATOM 603 C CA . LEU A 1 88 ? -4.257 -0.479 -0.033 1.00 97.81 88 LEU A CA 1
ATOM 604 C C . LEU A 1 88 ? -4.851 -1.704 -0.743 1.00 97.81 88 LEU A C 1
ATOM 606 O O . LEU A 1 88 ? -5.506 -1.589 -1.782 1.00 97.81 88 LEU A O 1
ATOM 610 N N . VAL A 1 89 ? -4.618 -2.881 -0.172 1.00 97.56 89 VAL A N 1
ATOM 611 C CA . VAL A 1 89 ? -5.160 -4.169 -0.621 1.00 97.56 89 VAL A CA 1
ATOM 612 C C . VAL A 1 89 ? -5.878 -4.830 0.551 1.00 97.56 89 VAL A C 1
ATOM 614 O O . VAL A 1 89 ? -5.353 -4.838 1.665 1.00 97.56 89 VAL A O 1
ATOM 617 N N . GLY A 1 90 ? -7.061 -5.388 0.294 1.00 95.81 90 GLY A N 1
ATOM 618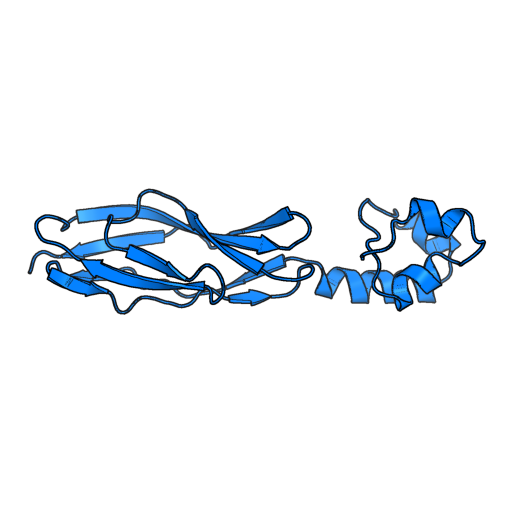 C CA . GLY A 1 90 ? -7.925 -5.992 1.311 1.00 95.81 90 GLY A CA 1
ATOM 619 C C . GLY A 1 90 ? -8.993 -5.033 1.841 1.00 95.81 90 GLY A C 1
ATOM 620 O O . GLY A 1 90 ? -9.190 -3.939 1.310 1.00 95.81 90 GLY A O 1
ATOM 621 N N . THR A 1 91 ? -9.686 -5.462 2.894 1.00 95.12 91 THR A N 1
ATOM 622 C CA . THR A 1 91 ? -10.798 -4.719 3.504 1.00 95.12 91 THR A CA 1
ATOM 623 C C . THR A 1 91 ? -10.298 -3.949 4.715 1.00 95.12 91 THR A C 1
ATOM 625 O O . THR A 1 91 ? -10.325 -4.445 5.840 1.00 95.12 91 THR A O 1
ATOM 628 N N . TRP A 1 92 ? -9.797 -2.742 4.476 1.00 94.50 92 TRP A N 1
ATOM 629 C CA . TRP A 1 92 ? -9.310 -1.875 5.543 1.00 94.50 92 TRP A CA 1
ATOM 630 C C . TRP A 1 92 ? -10.467 -1.211 6.301 1.00 94.50 92 TRP A C 1
ATOM 632 O O . TRP A 1 92 ? -11.514 -0.951 5.700 1.00 94.50 92 TRP A O 1
ATOM 642 N N . PRO A 1 93 ? -10.285 -0.879 7.593 1.00 93.50 93 PRO A N 1
ATOM 643 C CA . PRO A 1 93 ? -11.199 0.017 8.294 1.00 93.50 93 PRO A CA 1
ATOM 644 C C . PRO A 1 93 ? -11.336 1.320 7.496 1.00 93.50 93 PRO A C 1
ATOM 646 O O . PRO A 1 93 ? -10.327 1.882 7.072 1.00 93.50 93 PRO A O 1
ATOM 649 N N . ALA A 1 94 ? -12.564 1.808 7.295 1.00 89.38 94 ALA A N 1
ATOM 650 C CA . ALA A 1 94 ? -12.860 2.892 6.346 1.00 89.38 94 ALA A CA 1
ATOM 651 C C . ALA A 1 94 ? -12.087 4.200 6.600 1.00 89.38 94 ALA A C 1
ATOM 653 O O . ALA A 1 94 ? -11.924 5.012 5.695 1.00 89.38 94 ALA A O 1
ATOM 654 N N . ALA A 1 95 ? -11.611 4.404 7.827 1.00 89.94 95 ALA A N 1
ATOM 655 C CA . ALA A 1 95 ? -10.851 5.583 8.208 1.00 89.94 95 ALA A CA 1
ATOM 656 C C . ALA A 1 95 ? -9.339 5.482 7.938 1.00 89.94 95 ALA A C 1
ATOM 658 O O . ALA A 1 95 ? -8.625 6.469 8.121 1.00 89.94 95 ALA A O 1
ATOM 659 N N . ILE A 1 96 ? -8.837 4.311 7.527 1.00 95.12 96 ILE A N 1
ATOM 660 C CA . ILE A 1 96 ? -7.434 4.128 7.153 1.00 95.12 96 ILE A CA 1
ATOM 661 C C . ILE A 1 96 ? -7.245 4.464 5.681 1.00 95.12 96 ILE A C 1
ATOM 663 O O . ILE A 1 96 ? -7.943 3.958 4.803 1.00 95.12 96 ILE A O 1
ATOM 667 N N . THR A 1 97 ? -6.252 5.302 5.415 1.00 96.25 97 THR A N 1
ATOM 668 C CA . THR A 1 97 ? -5.897 5.760 4.075 1.00 96.25 97 THR A CA 1
ATOM 669 C C . THR A 1 97 ? -4.414 5.535 3.814 1.00 96.25 97 THR A C 1
ATOM 671 O O . THR A 1 97 ? -3.632 5.289 4.734 1.00 96.25 97 THR A O 1
ATOM 674 N N . ILE A 1 98 ? -4.026 5.605 2.541 1.00 97.88 98 ILE A N 1
ATOM 675 C CA . ILE A 1 98 ? -2.627 5.607 2.123 1.00 97.88 98 ILE A CA 1
ATOM 676 C C . ILE A 1 98 ? -2.344 6.860 1.309 1.00 97.88 98 ILE A C 1
ATOM 678 O O . ILE A 1 98 ? -3.108 7.212 0.409 1.00 97.88 98 ILE A O 1
ATOM 682 N N . ASN A 1 99 ? -1.222 7.513 1.588 1.00 97.75 99 ASN A N 1
ATOM 683 C CA . ASN A 1 99 ? -0.677 8.500 0.677 1.00 97.75 99 ASN A CA 1
ATOM 684 C C . ASN A 1 99 ? -0.103 7.764 -0.540 1.00 97.75 99 ASN A C 1
ATOM 686 O O . ASN A 1 99 ? 0.886 7.035 -0.439 1.00 97.75 99 ASN A O 1
ATOM 690 N N . THR A 1 100 ? -0.734 7.953 -1.694 1.00 96.88 100 THR A N 1
ATOM 691 C CA . THR A 1 100 ? -0.405 7.240 -2.932 1.00 96.88 100 THR A CA 1
ATOM 692 C C . THR A 1 100 ? 0.979 7.572 -3.483 1.00 96.88 100 THR A C 1
ATOM 694 O O . THR A 1 100 ? 1.459 6.838 -4.340 1.00 96.88 100 THR A O 1
ATOM 697 N N . GLU A 1 101 ? 1.622 8.641 -3.010 1.00 95.31 101 GLU A N 1
ATOM 698 C CA . GLU A 1 101 ? 2.952 9.081 -3.444 1.00 95.31 101 GLU A CA 1
ATOM 699 C C . GLU A 1 101 ? 4.051 8.648 -2.468 1.00 95.31 101 GLU A C 1
ATOM 701 O O . GLU A 1 101 ? 5.132 8.238 -2.890 1.00 95.31 101 GLU A O 1
ATOM 706 N N . THR A 1 102 ? 3.784 8.715 -1.160 1.00 95.38 102 THR A N 1
ATOM 707 C CA . THR A 1 102 ? 4.789 8.429 -0.120 1.00 95.38 102 THR A CA 1
ATOM 708 C C . THR A 1 102 ? 4.666 7.038 0.492 1.00 95.38 102 THR A C 1
ATOM 710 O O . THR A 1 102 ? 5.580 6.605 1.187 1.00 95.38 102 THR A O 1
ATOM 713 N N . GLY A 1 103 ? 3.550 6.340 0.270 1.00 96.12 103 GLY A N 1
ATOM 714 C CA . GLY A 1 103 ? 3.277 5.029 0.859 1.00 96.12 103 GLY A CA 1
ATOM 715 C C . GLY A 1 103 ? 2.966 5.069 2.358 1.00 96.12 103 GLY A C 1
ATOM 716 O O . GLY A 1 103 ? 2.889 4.014 2.988 1.00 96.12 103 GLY A O 1
ATOM 717 N N . ALA A 1 104 ? 2.787 6.260 2.940 1.00 97.69 104 ALA A N 1
ATOM 718 C CA . ALA A 1 104 ? 2.395 6.422 4.336 1.00 97.69 104 ALA A CA 1
ATOM 719 C C . ALA A 1 104 ? 0.945 5.966 4.537 1.00 97.69 104 ALA A C 1
ATOM 721 O O . ALA A 1 104 ? 0.030 6.526 3.932 1.00 97.69 104 ALA A O 1
ATOM 722 N N . VAL A 1 105 ? 0.747 4.956 5.380 1.00 97.62 105 VAL A N 1
ATOM 723 C CA . VAL A 1 105 ? -0.561 4.433 5.782 1.00 97.62 105 VAL A CA 1
ATOM 724 C C . VAL A 1 105 ? -0.896 4.981 7.156 1.00 97.62 105 VAL A C 1
ATOM 726 O O . VAL A 1 105 ? -0.161 4.723 8.106 1.00 97.62 105 VAL A O 1
ATOM 729 N N . SER A 1 106 ? -2.001 5.708 7.276 1.00 96.00 106 SER A N 1
ATOM 730 C CA . SER A 1 106 ? -2.443 6.306 8.538 1.00 96.00 106 SER A CA 1
ATOM 731 C C . SER A 1 106 ? -3.946 6.597 8.524 1.00 96.00 106 SER A C 1
ATOM 733 O O . SER A 1 106 ? -4.618 6.489 7.494 1.00 96.00 106 SER A O 1
ATOM 735 N N . GLY A 1 107 ? -4.493 6.932 9.690 1.00 94.94 107 GLY A N 1
ATOM 736 C CA . GLY A 1 107 ? -5.901 7.283 9.847 1.00 94.94 107 GLY A CA 1
ATOM 737 C C . GLY A 1 107 ? -6.303 7.399 11.311 1.00 94.94 107 GLY A C 1
ATOM 738 O O . GLY A 1 107 ? -5.474 7.224 12.203 1.00 94.94 107 GLY A O 1
ATOM 739 N N . THR A 1 108 ? -7.583 7.653 11.558 1.00 94.50 108 THR A N 1
ATOM 740 C CA . THR A 1 108 ? -8.154 7.691 12.912 1.00 94.50 108 THR A CA 1
ATOM 741 C C . THR A 1 108 ? -9.317 6.727 12.973 1.00 94.50 108 THR A C 1
ATOM 743 O O . THR A 1 108 ? -10.282 6.903 12.238 1.00 94.50 108 THR A O 1
ATOM 746 N N . PHE A 1 109 ? -9.242 5.709 13.826 1.00 92.56 109 PHE A N 1
ATOM 747 C CA . PHE A 1 109 ? -10.339 4.759 13.979 1.00 92.56 109 PHE A CA 1
ATOM 748 C C . PHE A 1 109 ? -11.606 5.489 14.444 1.00 92.56 109 PHE A C 1
ATOM 750 O O . PHE A 1 109 ? -11.563 6.270 15.390 1.00 92.56 109 PHE A O 1
ATOM 757 N N . GLY A 1 110 ? -12.724 5.271 13.744 1.00 88.12 110 GLY A N 1
ATOM 758 C CA . GLY A 1 110 ? -14.033 5.788 14.150 1.00 88.12 110 GLY A CA 1
ATOM 759 C C . GLY A 1 110 ? -14.639 4.979 15.297 1.00 88.12 110 GLY A C 1
ATOM 760 O O . GLY A 1 110 ? -14.030 4.024 15.767 1.00 88.12 110 GLY A O 1
ATOM 761 N N . ALA A 1 111 ? -15.852 5.336 15.716 1.00 84.94 111 ALA A N 1
ATOM 762 C CA . ALA A 1 111 ? -16.629 4.514 16.642 1.00 84.94 111 ALA A CA 1
ATOM 763 C C . ALA A 1 111 ? -17.152 3.238 15.950 1.00 84.94 111 ALA A C 1
ATOM 765 O O . ALA A 1 111 ? -17.432 3.254 14.748 1.00 84.94 111 ALA A O 1
ATOM 766 N N . ALA A 1 112 ? -17.315 2.164 16.719 1.00 87.44 112 ALA A N 1
ATOM 767 C CA . ALA A 1 112 ? -17.755 0.831 16.318 1.00 87.44 112 ALA A CA 1
ATOM 768 C C . ALA A 1 112 ? -16.899 0.177 15.214 1.00 87.44 112 ALA A C 1
ATOM 770 O O . ALA A 1 112 ? -17.430 -0.450 14.295 1.00 87.44 112 ALA A O 1
ATOM 771 N N . VAL A 1 113 ? -15.571 0.330 15.289 1.00 91.19 113 VAL A N 1
ATOM 772 C CA . VAL A 1 113 ? -14.621 -0.285 14.334 1.00 91.19 113 VAL A CA 1
ATOM 773 C C . VAL A 1 113 ? -13.701 -1.325 14.973 1.00 91.19 113 VAL A C 1
ATOM 775 O O . VAL A 1 113 ? -12.833 -1.869 14.279 1.00 91.19 113 VAL A O 1
ATOM 778 N N . SER A 1 114 ? -13.874 -1.612 16.267 1.00 92.69 114 SER A N 1
ATOM 779 C CA . SER A 1 114 ? -13.201 -2.722 16.940 1.00 92.69 114 SER A CA 1
ATOM 780 C C . SER A 1 114 ? -13.453 -4.054 16.221 1.00 92.69 114 SER A C 1
ATOM 782 O O . SER A 1 114 ? -14.530 -4.324 15.685 1.00 92.69 114 SER A O 1
ATOM 784 N N . GLY A 1 115 ? -12.415 -4.886 16.143 1.00 94.12 115 GLY A N 1
ATOM 785 C CA . GLY A 1 115 ? -12.463 -6.136 15.393 1.00 94.12 115 GLY A CA 1
ATOM 786 C C . GLY A 1 115 ? -11.127 -6.553 14.788 1.00 94.12 115 GLY A C 1
ATOM 787 O O . GLY A 1 115 ? -10.087 -5.926 14.993 1.00 94.12 115 GLY A O 1
ATOM 788 N N . VAL A 1 116 ? -11.167 -7.651 14.034 1.00 96.19 116 VAL A N 1
ATOM 789 C CA . VAL A 1 116 ? -9.998 -8.249 13.379 1.00 96.19 116 VAL A CA 1
ATOM 790 C C . VAL A 1 116 ? -10.140 -8.118 11.866 1.00 96.19 116 VAL A C 1
ATOM 792 O O . VAL A 1 116 ? -11.075 -8.653 11.273 1.00 96.19 116 VAL A O 1
ATOM 795 N N . TYR A 1 117 ? -9.179 -7.446 11.242 1.00 96.00 117 TYR A N 1
ATOM 796 C CA . TYR A 1 117 ? -9.115 -7.205 9.805 1.00 96.00 117 TYR A CA 1
ATOM 797 C C . TYR A 1 117 ? -7.984 -8.046 9.215 1.00 96.00 117 TYR A C 1
ATOM 799 O O . TYR A 1 117 ? -6.811 -7.808 9.501 1.00 96.00 117 TYR A O 1
ATOM 807 N N . THR A 1 118 ? -8.324 -9.060 8.420 1.00 97.19 118 THR A N 1
ATOM 808 C CA . THR A 1 118 ? -7.366 -10.021 7.852 1.00 97.19 118 THR A CA 1
ATOM 809 C C . THR A 1 118 ? -7.129 -9.776 6.363 1.00 97.19 118 THR A C 1
ATOM 811 O O . THR A 1 118 ? -7.920 -9.123 5.682 1.00 97.19 118 THR A O 1
ATOM 814 N N . GLY A 1 119 ? -6.018 -10.304 5.840 1.00 95.94 119 GLY A N 1
ATOM 815 C CA . GLY A 1 119 ? -5.697 -10.201 4.413 1.00 95.94 119 GLY A CA 1
ATOM 816 C C . GLY A 1 119 ? -5.330 -8.784 3.968 1.00 95.94 119 GLY A C 1
ATOM 817 O O . GLY A 1 119 ? -5.411 -8.476 2.779 1.00 95.94 119 GLY A O 1
ATOM 818 N N . LEU A 1 120 ? -4.922 -7.928 4.908 1.00 97.44 120 LEU A N 1
ATOM 819 C CA . LEU A 1 120 ? -4.499 -6.566 4.616 1.00 97.44 120 LEU A CA 1
ATOM 820 C C . LEU A 1 120 ? -3.116 -6.575 3.982 1.00 97.44 120 LEU A C 1
ATOM 822 O O . LEU A 1 120 ? -2.243 -7.341 4.384 1.00 97.44 120 LEU A O 1
ATOM 826 N N . SER A 1 121 ? -2.905 -5.721 2.990 1.00 97.56 121 SER A N 1
ATOM 827 C CA . SER A 1 121 ? -1.589 -5.483 2.408 1.00 97.56 121 SER A CA 1
ATOM 828 C C . SER A 1 121 ? -1.525 -4.103 1.751 1.00 97.56 121 SER A C 1
ATOM 830 O O . SER A 1 121 ? -2.520 -3.381 1.661 1.00 97.56 121 SER A O 1
ATOM 832 N N . VAL A 1 122 ? -0.334 -3.737 1.291 1.00 98.00 122 VAL A N 1
ATOM 833 C CA . VAL A 1 122 ? -0.071 -2.560 0.468 1.00 98.00 122 VAL A CA 1
ATOM 834 C C . VAL A 1 122 ? 0.632 -3.026 -0.793 1.00 98.00 122 VAL A C 1
ATOM 836 O O . VAL A 1 122 ? 1.592 -3.799 -0.728 1.00 98.00 122 VAL A O 1
ATOM 839 N N . LYS A 1 123 ? 0.164 -2.533 -1.937 1.00 97.69 123 LYS A N 1
ATOM 840 C C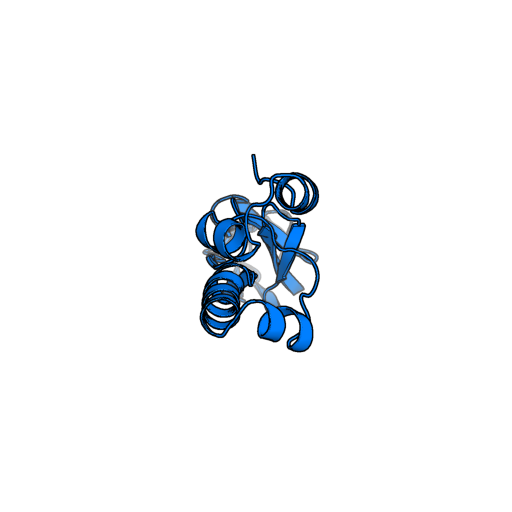A . LYS A 1 123 ? 0.831 -2.719 -3.224 1.00 97.69 123 LYS A CA 1
ATOM 841 C C . LYS A 1 123 ? 1.451 -1.418 -3.705 1.00 97.69 123 LYS A C 1
ATOM 843 O O . LYS A 1 123 ? 0.928 -0.339 -3.428 1.00 97.69 123 LYS A O 1
ATOM 848 N N . ALA A 1 124 ? 2.524 -1.544 -4.472 1.00 97.50 124 ALA A N 1
ATOM 849 C CA . ALA A 1 124 ? 3.099 -0.462 -5.255 1.00 97.50 124 ALA A CA 1
ATOM 850 C C . ALA A 1 124 ? 3.069 -0.838 -6.735 1.00 97.50 124 ALA A C 1
ATOM 852 O O . ALA A 1 124 ? 3.333 -1.986 -7.096 1.00 97.50 124 ALA A O 1
ATOM 853 N N . THR A 1 125 ? 2.730 0.135 -7.574 1.00 94.88 125 THR A N 1
ATOM 854 C CA . THR A 1 125 ? 2.738 0.019 -9.035 1.00 94.88 125 THR A CA 1
ATOM 855 C C . THR A 1 125 ? 3.692 1.057 -9.605 1.00 94.88 125 THR A C 1
ATOM 857 O O . THR A 1 125 ? 3.644 2.213 -9.186 1.00 94.88 125 THR A O 1
ATOM 860 N N . ASP A 1 126 ? 4.573 0.660 -10.517 1.00 92.06 126 ASP A N 1
ATOM 861 C CA . ASP A 1 126 ? 5.477 1.591 -11.197 1.00 92.06 126 ASP A CA 1
ATOM 862 C C . ASP A 1 126 ? 4.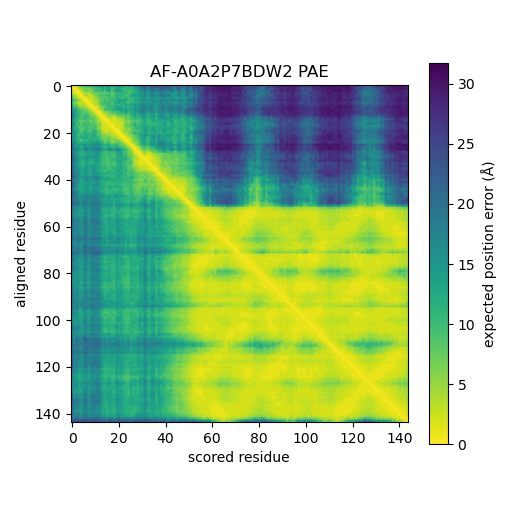860 2.169 -12.487 1.00 92.06 126 ASP A C 1
ATOM 864 O O . ASP A 1 126 ? 3.760 1.790 -12.896 1.00 92.06 126 ASP A O 1
ATOM 868 N N . ALA A 1 127 ? 5.561 3.094 -13.147 1.00 85.56 127 ALA A N 1
ATOM 869 C CA . ALA A 1 127 ? 5.059 3.773 -14.345 1.00 85.56 127 ALA A CA 1
ATOM 870 C C . ALA A 1 127 ? 4.884 2.844 -15.563 1.00 85.56 127 ALA A C 1
ATOM 872 O O . ALA A 1 127 ? 4.192 3.205 -16.514 1.00 85.56 127 ALA A O 1
ATOM 873 N N . ASN A 1 128 ? 5.491 1.656 -15.529 1.00 82.44 128 ASN A N 1
ATOM 874 C CA . ASN A 1 128 ? 5.375 0.633 -16.563 1.00 82.44 128 ASN A CA 1
ATOM 875 C C . ASN A 1 128 ? 4.286 -0.405 -16.245 1.00 82.44 128 ASN A C 1
ATOM 877 O O . ASN A 1 128 ? 4.084 -1.337 -17.023 1.00 82.44 128 ASN A O 1
ATOM 881 N N . GLY A 1 129 ? 3.583 -0.259 -15.118 1.00 84.38 129 GLY A N 1
ATOM 882 C CA . GLY A 1 129 ? 2.542 -1.184 -14.682 1.00 84.38 129 GLY A CA 1
ATOM 883 C C . GLY A 1 129 ? 3.072 -2.433 -13.977 1.00 84.38 129 GLY A C 1
ATOM 884 O O . GLY A 1 129 ? 2.290 -3.353 -13.735 1.00 84.38 129 GLY A O 1
ATOM 885 N N . ASN A 1 130 ? 4.361 -2.490 -13.618 1.00 84.94 130 ASN A N 1
ATOM 886 C CA . ASN A 1 130 ? 4.857 -3.562 -12.757 1.00 84.94 130 ASN A CA 1
ATOM 887 C C . ASN A 1 130 ? 4.250 -3.394 -11.364 1.00 84.94 130 ASN A C 1
ATOM 889 O O . ASN A 1 130 ? 4.209 -2.283 -10.837 1.00 84.94 130 ASN A O 1
ATOM 893 N N . VAL A 1 131 ? 3.815 -4.497 -10.758 1.00 92.62 131 VAL A N 1
ATOM 894 C CA . VAL A 1 131 ? 3.173 -4.501 -9.440 1.00 92.62 131 VAL A CA 1
ATOM 895 C C . VAL A 1 131 ? 3.990 -5.342 -8.475 1.00 92.62 131 VAL A C 1
ATOM 897 O O . VAL A 1 131 ? 4.429 -6.442 -8.802 1.00 92.62 131 VAL A O 1
ATOM 900 N N . THR A 1 132 ? 4.151 -4.834 -7.260 1.00 95.31 132 THR A N 1
ATOM 901 C CA . THR A 1 132 ? 4.706 -5.566 -6.122 1.00 95.31 132 THR A CA 1
ATOM 902 C C . THR A 1 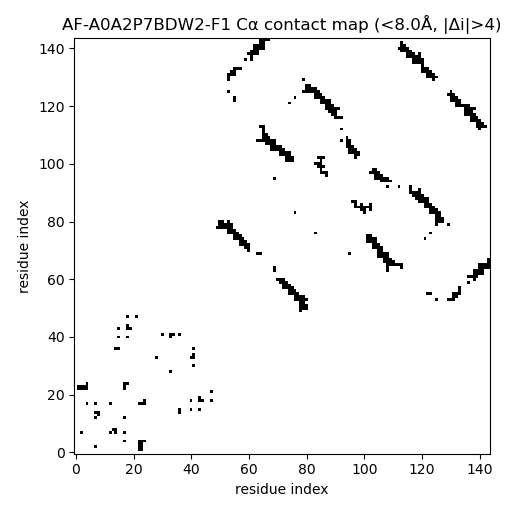132 ? 3.812 -5.352 -4.906 1.00 95.31 132 THR A C 1
ATOM 904 O O . THR A 1 132 ? 3.072 -4.366 -4.843 1.00 95.31 132 THR A O 1
ATOM 907 N N . GLN A 1 133 ? 3.857 -6.259 -3.937 1.00 96.81 133 GLN A N 1
ATOM 908 C CA . GLN A 1 133 ? 2.960 -6.229 -2.788 1.00 96.81 133 GLN A CA 1
ATOM 909 C C . GLN A 1 133 ? 3.655 -6.754 -1.531 1.00 96.81 133 GLN A C 1
ATOM 911 O O . GLN A 1 133 ? 4.441 -7.699 -1.601 1.00 96.81 133 GLN A O 1
ATOM 916 N N . LEU A 1 134 ? 3.357 -6.146 -0.380 1.00 96.94 134 LEU A N 1
ATOM 917 C CA . LEU A 1 134 ? 3.802 -6.655 0.916 1.00 96.94 134 LEU A CA 1
ATOM 918 C C . LEU A 1 134 ? 3.144 -8.001 1.241 1.00 96.94 134 LEU A C 1
ATOM 920 O O . LEU A 1 134 ? 2.045 -8.316 0.772 1.00 96.94 134 LEU A O 1
ATOM 924 N N . ALA A 1 135 ? 3.787 -8.769 2.119 1.00 96.62 135 ALA A N 1
ATOM 925 C CA . ALA A 1 135 ? 3.139 -9.919 2.730 1.00 96.62 135 ALA A CA 1
ATOM 926 C C . ALA A 1 135 ? 1.834 -9.478 3.410 1.00 96.62 135 ALA A C 1
ATOM 928 O O . ALA A 1 135 ? 1.778 -8.426 4.052 1.00 96.62 135 ALA A O 1
ATOM 929 N N . SER A 1 136 ? 0.779 -10.272 3.238 1.00 96.69 136 SER A N 1
ATOM 930 C CA . SER A 1 136 ? -0.491 -10.001 3.899 1.00 96.69 136 SER A CA 1
ATOM 931 C C . SER A 1 136 ? -0.353 -10.126 5.413 1.00 96.69 136 SER A C 1
ATOM 933 O O . SER A 1 136 ? 0.361 -10.997 5.910 1.00 96.69 136 SER A O 1
ATOM 935 N N . PHE A 1 137 ? -1.067 -9.278 6.141 1.00 96.94 137 PHE A N 1
ATOM 936 C CA . PHE A 1 137 ? -1.065 -9.253 7.597 1.00 96.94 137 PHE A CA 1
ATOM 937 C C . PHE A 1 137 ? -2.477 -9.044 8.154 1.00 96.94 137 PHE A C 1
ATOM 939 O O . PHE A 1 137 ? -3.449 -8.856 7.414 1.00 96.94 137 PHE A O 1
ATOM 946 N N . THR A 1 138 ? -2.567 -9.106 9.480 1.00 97.31 138 THR A N 1
ATOM 947 C CA . THR A 1 138 ? -3.795 -8.906 10.248 1.00 97.31 138 THR A CA 1
ATOM 948 C C . THR A 1 138 ? -3.648 -7.674 11.129 1.00 97.31 138 THR A C 1
ATOM 950 O O . THR A 1 138 ? -2.616 -7.506 11.778 1.00 97.31 138 THR A O 1
ATOM 953 N N . LEU A 1 139 ? -4.679 -6.833 11.161 1.00 96.25 139 LEU A N 1
ATOM 954 C CA . LEU A 1 139 ? -4.808 -5.698 12.069 1.00 96.25 139 LEU A CA 1
ATOM 955 C C . LEU A 1 139 ? -5.916 -5.994 13.080 1.00 96.25 139 LEU A C 1
ATOM 957 O O . LEU A 1 139 ? -7.053 -6.261 12.694 1.00 96.25 139 LEU A O 1
ATOM 961 N N . THR A 1 140 ? -5.588 -5.913 14.363 1.00 96.44 140 THR A N 1
ATOM 962 C CA . THR A 1 140 ? -6.549 -6.039 15.460 1.00 96.44 140 THR A CA 1
ATOM 963 C C . THR A 1 140 ? -6.809 -4.667 16.060 1.00 96.44 140 THR A C 1
ATOM 965 O O . THR A 1 140 ? -5.895 -4.037 16.590 1.00 96.44 140 THR A O 1
ATOM 968 N N . VAL A 1 141 ? -8.055 -4.213 16.003 1.00 95.69 141 VAL A N 1
ATOM 969 C CA . VAL A 1 141 ? -8.499 -2.982 16.656 1.00 95.69 141 VAL A CA 1
ATOM 970 C C . VAL A 1 141 ? -9.219 -3.367 17.943 1.00 95.69 141 VAL A C 1
ATOM 972 O O . VAL A 1 141 ? -10.249 -4.041 17.898 1.00 95.69 141 VAL A O 1
ATOM 975 N N . ALA A 1 142 ? -8.650 -2.984 19.081 1.00 93.94 142 ALA A N 1
ATOM 976 C CA . ALA A 1 142 ? -9.271 -3.154 20.386 1.00 93.94 142 ALA A CA 1
ATOM 977 C C . ALA A 1 142 ? -10.358 -2.095 20.608 1.00 93.94 142 ALA A C 1
ATOM 979 O O . ALA A 1 142 ? -10.279 -1.002 20.048 1.00 93.94 142 ALA A O 1
ATOM 980 N N . ASP A 1 143 ? -11.346 -2.425 21.433 1.00 91.12 143 ASP A N 1
ATOM 981 C CA . ASP A 1 143 ? -12.297 -1.447 21.964 1.00 91.12 143 ASP A CA 1
ATOM 982 C C . ASP A 1 143 ? -11.573 -0.395 22.830 1.00 91.12 143 ASP A C 1
ATOM 984 O O . ASP A 1 143 ? -10.446 -0.640 23.282 1.00 91.12 143 ASP A O 1
ATOM 988 N N . ALA A 1 144 ? -12.188 0.779 22.988 1.00 79.88 144 ALA A N 1
ATOM 989 C CA . ALA A 1 144 ? -11.603 1.927 23.689 1.00 79.88 144 ALA A CA 1
ATOM 990 C C . ALA A 1 144 ? -11.637 1.798 25.222 1.00 79.88 144 ALA A C 1
ATOM 992 O O . ALA A 1 144 ? -12.612 1.236 25.765 1.00 79.88 144 ALA A O 1
#

Foldseek 3Di:
DADDPVVCVVVPDDVLVSLVVLHDPPDDPDPVNQVVSPPSSVVSVVVSVVLADKEKDKDFDQEAEAQAKDPFIAIDIGRRDAAKFKDKDFDDQPQWDADRRGRTIIGGHYPPPADKGWQIWMWIAHPVGDIDIDDTDMHGYHYD

Organism: NCBI:txid1520277

Nearest PDB structures (foldseek):
  4m03-assembly1_A-2  TM=7.757E-01  e=1.847E-04  Staphylococcus 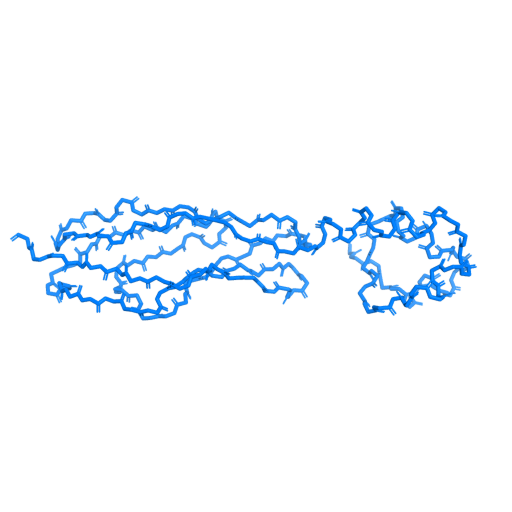aureus subsp. aureus NCTC 8325
  6s5w-assembly2_B  TM=7.300E-01  e=1.427E-03  Lactobacillus acidophilus
  5vt8-assembly5_D  TM=6.321E-01  e=5.789E-04  Mus musculus
  5vt8-assembly6_A  TM=6.210E-01  e=6.528E-04  Mus musculus
  5vt8-assembly5_B-2  TM=6.211E-01  e=1.427E-03  Mus musculus

InterPro domains:
  IPR013783 Immunoglobulin-like fold [G3DSA:2.60.40.10] (44-143)

pLDDT: mean 79.48, std 19.42, range [34.25, 98.19]